Protein AF-A0A2A5XFD1-F1 (afdb_monomer_lite)

Secondary structure (DSSP, 8-state):
-HHHHHHHHHHHHHHHHHHHHH--TT----TTTTS----------TT-----SS--HHHHHHHHHHHHHHHHHHHHHHHHHHHHHS-HHHHHHHHHHHHHHHHHHTT--SS-HHHHHHHHHHHHHHHHHTTT--

Structure (mmCIF, N/CA/C/O backbone):
data_AF-A0A2A5XFD1-F1
#
_entry.id   AF-A0A2A5XFD1-F1
#
loop_
_atom_site.group_PDB
_atom_site.id
_atom_site.type_symbol
_atom_site.label_atom_id
_atom_site.label_alt_id
_atom_site.label_comp_id
_atom_site.label_asym_id
_atom_site.label_entity_id
_atom_site.label_seq_id
_atom_site.pdbx_PDB_ins_code
_atom_site.Cartn_x
_atom_site.Cartn_y
_atom_site.Cartn_z
_atom_site.occupancy
_atom_site.B_iso_or_equiv
_atom_site.auth_seq_id
_atom_site.auth_comp_id
_atom_site.auth_asym_id
_atom_site.auth_atom_id
_atom_site.pdbx_PDB_model_num
ATOM 1 N N . MET A 1 1 ? 36.250 -32.469 34.932 1.00 60.53 1 MET A N 1
ATOM 2 C CA . MET A 1 1 ? 35.804 -31.206 34.288 1.00 60.53 1 MET A CA 1
ATOM 3 C C . MET A 1 1 ? 34.642 -31.394 33.301 1.00 60.53 1 MET A C 1
ATOM 5 O O . MET A 1 1 ? 33.774 -30.531 33.261 1.00 60.53 1 MET A O 1
ATOM 9 N N . LEU A 1 2 ? 34.582 -32.494 32.529 1.00 62.66 2 LEU A N 1
ATOM 10 C CA . LEU A 1 2 ? 33.473 -32.763 31.591 1.00 62.66 2 LEU A CA 1
ATOM 11 C C . LEU A 1 2 ? 32.103 -32.945 32.270 1.00 62.66 2 LEU A C 1
ATOM 13 O O . LEU A 1 2 ? 31.119 -32.401 31.785 1.00 62.66 2 LEU A O 1
ATOM 17 N N . LEU A 1 3 ? 32.045 -33.645 33.408 1.00 69.50 3 LEU A N 1
ATOM 18 C CA . LEU A 1 3 ? 30.788 -33.898 34.128 1.00 69.50 3 LEU A CA 1
ATOM 19 C C . LEU A 1 3 ? 30.114 -32.604 34.614 1.00 69.50 3 LEU A C 1
ATOM 21 O O . LEU A 1 3 ? 28.907 -32.447 34.472 1.00 69.50 3 LEU A O 1
ATOM 25 N N . LEU A 1 4 ? 30.903 -31.638 35.099 1.00 75.56 4 LEU A N 1
ATOM 26 C CA . LEU A 1 4 ? 30.398 -30.334 35.545 1.00 75.56 4 LEU A CA 1
ATOM 27 C C . LEU A 1 4 ? 29.852 -29.502 34.372 1.00 75.56 4 LEU A C 1
ATOM 29 O O . LEU A 1 4 ? 28.817 -28.854 34.493 1.00 75.56 4 LEU A O 1
ATOM 33 N N . LYS A 1 5 ? 30.522 -29.563 33.213 1.00 72.19 5 LYS A N 1
ATOM 34 C CA . LYS A 1 5 ? 30.061 -28.909 31.979 1.00 72.19 5 LYS A CA 1
ATOM 35 C C . LYS A 1 5 ? 28.766 -29.542 31.459 1.00 72.19 5 LYS A C 1
ATOM 37 O O . LYS A 1 5 ? 27.868 -28.811 31.059 1.00 72.19 5 LYS A O 1
ATOM 42 N N . GLY A 1 6 ? 28.640 -30.870 31.526 1.00 80.94 6 GLY A N 1
ATOM 43 C CA . GLY A 1 6 ? 27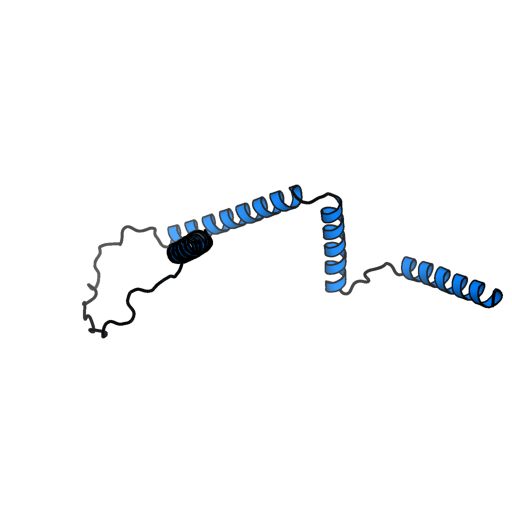.405 -31.581 31.178 1.00 80.94 6 GLY A CA 1
ATOM 44 C C . GLY A 1 6 ? 26.235 -31.206 32.091 1.00 80.94 6 GLY A C 1
ATOM 45 O O . GLY A 1 6 ? 25.145 -30.917 31.604 1.00 80.94 6 GLY A O 1
ATOM 46 N N . LEU A 1 7 ? 26.480 -31.113 33.402 1.00 83.00 7 LEU A N 1
ATOM 47 C CA . LEU A 1 7 ? 25.467 -30.711 34.380 1.00 83.00 7 LEU A CA 1
ATOM 48 C C . LEU A 1 7 ? 24.950 -29.285 34.121 1.00 83.00 7 LEU A C 1
ATOM 50 O O . LEU A 1 7 ? 23.746 -29.048 34.158 1.00 83.00 7 LEU A O 1
ATOM 54 N N . LEU A 1 8 ? 25.843 -28.346 33.789 1.00 83.12 8 LEU A N 1
ATOM 55 C CA . LEU A 1 8 ? 25.468 -26.964 33.465 1.00 83.12 8 LEU A CA 1
ATOM 56 C C . LEU A 1 8 ? 24.597 -26.865 32.206 1.00 83.12 8 LEU A C 1
ATOM 58 O O . LEU A 1 8 ? 23.654 -26.077 32.181 1.00 83.12 8 LEU A O 1
ATOM 62 N N . VAL A 1 9 ? 24.866 -27.682 31.184 1.00 84.25 9 VAL A N 1
ATOM 63 C CA . VAL A 1 9 ? 24.044 -27.730 29.963 1.00 84.25 9 VAL A CA 1
ATOM 64 C C . VAL A 1 9 ? 22.645 -28.270 30.264 1.00 84.25 9 VAL A C 1
ATOM 66 O O . VAL A 1 9 ? 21.661 -27.726 29.765 1.00 84.25 9 VAL A O 1
ATOM 69 N N . ILE A 1 10 ? 22.541 -29.286 31.125 1.00 84.38 10 ILE A N 1
ATOM 70 C CA . ILE A 1 10 ? 21.250 -29.842 31.553 1.00 84.38 10 ILE A CA 1
ATOM 71 C C . ILE A 1 10 ? 20.453 -28.797 32.345 1.00 84.38 10 ILE A C 1
ATOM 73 O O . ILE A 1 10 ? 19.275 -28.586 32.063 1.00 84.38 10 ILE A O 1
ATOM 77 N N . ILE A 1 11 ? 21.091 -28.088 33.281 1.00 84.94 11 ILE A N 1
ATOM 78 C CA . ILE A 1 11 ? 20.446 -27.024 34.067 1.00 84.94 11 ILE A CA 1
ATOM 79 C C . ILE A 1 11 ? 19.953 -25.890 33.156 1.00 84.94 11 ILE A C 1
ATOM 81 O O . ILE A 1 11 ? 18.819 -25.429 33.298 1.00 84.94 11 ILE A O 1
ATOM 85 N N . LEU A 1 12 ? 20.765 -25.474 32.179 1.00 84.56 12 LEU A N 1
ATOM 86 C CA . LEU A 1 12 ? 20.389 -24.441 31.213 1.00 84.56 12 LEU A CA 1
ATOM 87 C C . LEU A 1 12 ? 19.198 -24.881 30.345 1.00 84.56 12 LEU A C 1
ATOM 89 O O . LEU A 1 12 ? 18.265 -24.107 30.135 1.00 84.56 12 LEU A O 1
ATOM 93 N N . PHE A 1 13 ? 19.189 -26.135 29.890 1.00 81.69 13 PHE A N 1
ATOM 94 C CA . PHE A 1 13 ? 18.088 -26.701 29.111 1.00 81.69 13 PHE A CA 1
ATOM 95 C C . PHE A 1 13 ? 16.777 -26.767 29.913 1.00 81.69 13 PHE A C 1
ATOM 97 O O . PHE A 1 13 ? 15.708 -26.450 29.382 1.00 81.69 13 PHE A O 1
ATOM 104 N N . VAL A 1 14 ? 16.849 -27.113 31.203 1.00 80.25 14 VAL A N 1
ATOM 105 C CA . VAL A 1 14 ? 15.691 -27.117 32.113 1.00 80.25 14 VAL A CA 1
ATOM 106 C C . VAL A 1 14 ? 15.152 -25.700 32.331 1.00 80.25 14 VAL A C 1
ATOM 108 O O . VAL A 1 14 ? 13.941 -25.502 32.237 1.00 80.25 14 VAL A O 1
ATOM 111 N N . LEU A 1 15 ? 16.018 -24.702 32.541 1.00 78.31 15 LEU A N 1
ATOM 112 C CA . LEU A 1 15 ? 15.611 -23.299 32.713 1.00 78.31 15 LEU A CA 1
ATOM 113 C C . LEU A 1 15 ? 14.931 -22.725 31.459 1.00 78.31 15 LEU A C 1
ATOM 115 O O . LEU A 1 15 ? 13.884 -22.087 31.567 1.00 78.31 15 LEU A O 1
ATOM 119 N N . ILE A 1 16 ? 15.471 -23.003 30.267 1.00 74.94 16 ILE A N 1
ATOM 120 C CA . ILE A 1 16 ? 14.864 -22.590 28.988 1.00 74.94 16 ILE A CA 1
ATOM 121 C C . ILE A 1 16 ? 13.501 -23.277 28.789 1.00 74.94 16 ILE A C 1
ATOM 123 O O . ILE A 1 16 ? 12.528 -22.643 28.374 1.00 74.94 16 ILE A O 1
ATOM 127 N N . SER A 1 17 ? 13.401 -24.563 29.135 1.00 67.94 17 SER A N 1
ATOM 128 C CA . SER A 1 17 ? 12.155 -25.333 29.026 1.00 67.94 17 SER A CA 1
ATOM 129 C C . SER A 1 17 ? 11.076 -24.870 30.014 1.00 67.94 17 SER A C 1
ATOM 131 O O . SER A 1 17 ? 9.891 -24.892 29.675 1.00 67.94 17 SER A O 1
ATOM 133 N N . LEU A 1 18 ? 11.460 -24.418 31.215 1.00 64.31 18 LEU A N 1
ATOM 134 C CA . LEU A 1 18 ? 10.544 -23.811 32.189 1.00 64.31 18 LEU A CA 1
ATOM 135 C C . LEU A 1 18 ? 10.066 -22.422 31.736 1.00 64.31 18 LEU A C 1
ATOM 137 O O . LEU A 1 18 ? 8.872 -22.136 31.822 1.00 64.31 18 LEU A O 1
ATOM 141 N N . GLY A 1 19 ? 10.961 -21.584 31.198 1.00 61.03 19 GLY A N 1
ATOM 142 C CA . GLY A 1 19 ? 10.623 -20.239 30.714 1.00 61.03 19 GLY A CA 1
ATOM 143 C C . GLY A 1 19 ? 9.624 -20.235 29.550 1.00 61.03 19 GLY A C 1
ATOM 144 O O . GLY A 1 19 ? 8.730 -19.391 29.501 1.00 61.03 19 GLY A O 1
ATOM 145 N N . ASN A 1 20 ? 9.696 -21.235 28.665 1.00 56.69 20 ASN A N 1
ATOM 146 C CA . ASN A 1 20 ? 8.778 -21.364 27.527 1.00 56.69 20 ASN A CA 1
ATOM 147 C C . ASN A 1 20 ? 7.357 -21.817 27.916 1.00 56.69 20 ASN A C 1
ATOM 149 O O . ASN A 1 20 ? 6.425 -21.618 27.139 1.00 56.69 20 ASN A O 1
ATOM 153 N N . LYS A 1 21 ? 7.157 -22.399 29.110 1.00 56.25 21 LYS A N 1
ATOM 154 C CA . LYS A 1 21 ? 5.811 -22.722 29.627 1.00 56.25 21 LYS A CA 1
ATOM 155 C C . LYS A 1 21 ? 5.121 -21.518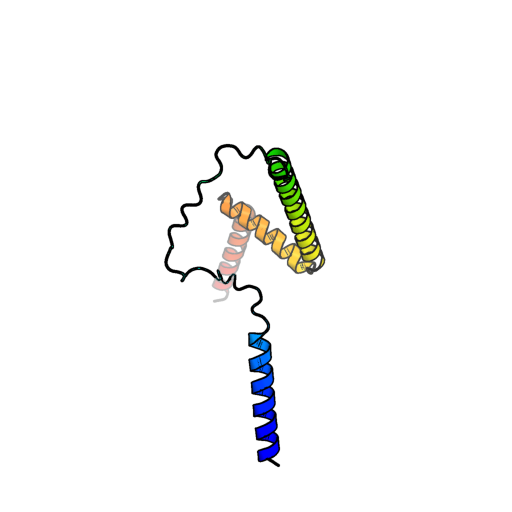 30.276 1.00 56.25 21 LYS A C 1
ATOM 157 O O . LYS A 1 21 ? 3.895 -21.471 30.288 1.00 56.25 21 LYS A O 1
ATOM 162 N N . ALA A 1 22 ? 5.883 -20.541 30.775 1.00 55.00 22 ALA A N 1
ATOM 163 C CA . ALA A 1 22 ? 5.345 -19.367 31.469 1.00 55.00 22 ALA A CA 1
ATOM 164 C C . ALA A 1 22 ? 4.735 -18.309 30.526 1.00 55.00 22 ALA A C 1
ATOM 166 O O . ALA A 1 22 ? 3.913 -17.505 30.957 1.00 55.00 22 ALA A O 1
ATOM 167 N N . PHE A 1 23 ? 5.069 -18.336 29.230 1.00 53.41 23 PHE A N 1
ATOM 168 C CA . PHE A 1 23 ? 4.517 -17.423 28.222 1.00 53.41 23 PHE A CA 1
ATOM 169 C C . PHE A 1 23 ? 3.552 -18.130 27.265 1.00 53.41 23 PHE A C 1
ATOM 171 O O . PHE A 1 23 ? 3.714 -18.134 26.048 1.00 53.41 23 PHE A O 1
ATOM 178 N N . SER A 1 24 ? 2.483 -18.694 27.823 1.00 50.78 24 SER A N 1
ATOM 179 C CA . SER A 1 24 ? 1.254 -18.947 27.067 1.00 50.78 24 SER A CA 1
ATOM 180 C C . SER A 1 24 ? 0.079 -18.249 27.747 1.00 50.78 24 SER A C 1
ATOM 182 O O . SER A 1 24 ? -0.884 -18.871 28.162 1.00 50.78 24 SER A O 1
ATOM 184 N N . GLN A 1 25 ? 0.163 -16.921 27.864 1.00 51.97 25 GLN A N 1
ATOM 185 C CA . GLN A 1 25 ? -0.934 -16.078 28.362 1.00 51.97 25 GLN A CA 1
ATOM 186 C C . GLN A 1 25 ? -1.974 -15.724 27.279 1.00 51.97 25 GLN A C 1
ATOM 188 O O . GLN A 1 25 ? -2.833 -14.885 27.504 1.00 51.97 25 GLN A O 1
ATOM 193 N N . ASN A 1 26 ? -1.919 -16.364 26.106 1.00 51.53 26 ASN A N 1
ATOM 194 C CA . ASN A 1 26 ? -2.905 -16.199 25.028 1.00 51.53 26 ASN A CA 1
ATOM 195 C C . ASN A 1 26 ? -3.393 -17.548 24.489 1.00 51.53 26 ASN A C 1
ATOM 197 O O . ASN A 1 26 ? -3.578 -17.735 23.287 1.00 51.53 26 ASN A O 1
ATOM 201 N N . LYS A 1 27 ? -3.609 -18.514 25.378 1.00 51.66 27 LYS A N 1
ATOM 202 C CA . LYS A 1 27 ? -4.571 -19.575 25.100 1.00 51.66 27 LYS A CA 1
ATOM 203 C C . LYS A 1 27 ? -5.832 -19.177 25.837 1.00 51.66 27 LYS A C 1
ATOM 205 O O . LYS A 1 27 ? -5.845 -19.181 27.061 1.00 51.66 27 LYS A O 1
ATOM 210 N N . GLY A 1 28 ? -6.857 -18.782 25.088 1.00 55.06 28 GLY A N 1
ATOM 211 C CA . GLY A 1 28 ? -8.223 -18.703 25.591 1.00 55.06 28 GLY A CA 1
ATOM 212 C C . GLY A 1 28 ? -8.687 -20.101 25.985 1.00 55.06 28 GLY A C 1
ATOM 213 O O . GLY A 1 28 ? -9.469 -20.725 25.275 1.00 55.06 28 GLY A O 1
ATOM 214 N N . GLU A 1 29 ? -8.136 -20.623 27.078 1.00 48.00 29 GLU A N 1
ATOM 215 C CA . GLU A 1 29 ? -8.637 -21.806 27.745 1.00 48.00 29 GLU A CA 1
ATOM 216 C C . GLU A 1 29 ? -10.011 -21.420 28.285 1.00 48.00 29 GLU A C 1
ATOM 218 O O . GLU A 1 29 ? -10.156 -20.737 29.298 1.00 48.00 29 GLU A O 1
ATOM 223 N N . LEU A 1 30 ? -11.040 -21.819 27.539 1.00 57.38 30 LEU A N 1
ATOM 224 C CA . LEU A 1 30 ? -12.399 -21.960 28.034 1.00 57.38 30 LEU A CA 1
ATOM 225 C C . LEU A 1 30 ? -12.370 -23.011 29.150 1.00 57.38 30 LEU A C 1
ATOM 227 O O . LEU A 1 30 ? -12.673 -24.186 28.943 1.00 57.38 30 LEU A O 1
ATOM 231 N N . ILE A 1 31 ? -11.963 -22.586 30.344 1.00 51.56 31 ILE A N 1
ATOM 232 C CA . ILE A 1 31 ? -12.109 -23.357 31.572 1.00 51.56 31 ILE A CA 1
ATOM 233 C C . ILE A 1 31 ? -13.617 -23.458 31.826 1.00 51.56 31 ILE A C 1
ATOM 235 O O . ILE A 1 31 ? -14.227 -22.553 32.390 1.00 51.56 31 ILE A O 1
ATOM 239 N N . GLY A 1 32 ? -14.240 -24.537 31.345 1.00 50.59 32 GLY A N 1
ATOM 240 C CA . GLY A 1 32 ? -15.665 -24.778 31.579 1.00 50.59 32 GLY A CA 1
ATOM 241 C C . GLY A 1 32 ? -16.341 -25.910 30.800 1.00 50.59 32 GLY A C 1
ATOM 242 O O . GLY A 1 32 ? -17.462 -26.260 31.152 1.00 50.59 32 GLY A O 1
ATOM 243 N N . SER A 1 33 ? -15.721 -26.518 29.782 1.00 52.19 33 SER A N 1
ATOM 244 C CA . SER A 1 33 ? -16.463 -27.395 28.852 1.00 52.19 33 SER A CA 1
ATOM 245 C C . SER A 1 33 ? -16.822 -28.800 29.358 1.00 52.19 33 SER A C 1
ATOM 247 O O . SER A 1 33 ? -17.588 -29.482 28.687 1.00 52.19 33 SER A O 1
ATOM 249 N N . ASN A 1 34 ? -16.345 -29.235 30.532 1.00 51.00 34 ASN A N 1
ATOM 250 C CA . ASN A 1 34 ? -16.550 -30.608 31.022 1.00 51.00 34 ASN A CA 1
ATOM 251 C C . ASN A 1 34 ? -17.195 -30.678 32.416 1.00 51.00 34 ASN A C 1
ATOM 253 O O . ASN A 1 34 ? -16.739 -31.424 33.282 1.00 51.00 34 ASN A O 1
ATOM 257 N N . ARG A 1 35 ? -18.265 -29.917 32.661 1.00 53.91 35 ARG A N 1
ATOM 258 C CA . ARG A 1 35 ? -19.207 -30.262 33.738 1.00 53.91 35 ARG A CA 1
ATOM 259 C C . ARG A 1 35 ? -20.454 -30.877 33.105 1.00 53.91 35 ARG A C 1
ATOM 261 O O . ARG A 1 35 ? -20.913 -30.330 32.102 1.00 53.91 35 ARG A O 1
ATOM 268 N N . PRO A 1 36 ? -21.000 -31.990 33.640 1.00 55.78 36 PRO A N 1
ATOM 269 C CA . PRO A 1 36 ? -22.294 -32.481 33.188 1.00 55.78 36 PRO A CA 1
ATOM 270 C C . PRO A 1 36 ? -23.269 -31.312 33.274 1.00 55.78 36 PRO A C 1
ATOM 272 O O . PRO A 1 36 ? -23.302 -30.617 34.293 1.00 55.78 36 PRO A O 1
ATOM 275 N N . VAL A 1 37 ? -23.977 -31.052 32.175 1.00 57.47 37 VAL A N 1
ATOM 276 C CA . VAL A 1 37 ? -24.964 -29.978 32.065 1.00 57.47 37 VAL A CA 1
ATOM 277 C C . VAL A 1 37 ? -26.078 -30.296 33.055 1.00 57.47 37 VAL A C 1
ATOM 279 O O . VAL A 1 37 ? -27.078 -30.921 32.720 1.00 57.47 37 VAL A O 1
ATOM 282 N N . PHE A 1 38 ? -25.887 -29.906 34.313 1.00 52.84 38 PHE A N 1
ATOM 283 C CA . PHE A 1 38 ? -26.991 -29.726 35.229 1.00 52.84 38 PHE A CA 1
ATOM 284 C C . PHE A 1 38 ? -27.822 -28.637 34.573 1.00 52.84 38 PHE A C 1
ATOM 286 O O . PHE A 1 38 ? -27.355 -27.504 34.440 1.00 52.84 38 PHE A O 1
ATOM 293 N N . SER A 1 39 ? -29.005 -29.002 34.080 1.00 58.75 39 SER A N 1
ATOM 294 C CA . SER A 1 39 ? -29.984 -28.049 33.582 1.00 58.75 39 SER A CA 1
ATOM 295 C C . SER A 1 39 ? -30.352 -27.145 34.752 1.00 58.75 39 SER A C 1
ATOM 297 O O . SER A 1 39 ? -31.243 -27.439 35.552 1.00 58.75 39 SER A O 1
ATOM 299 N N . GLN A 1 40 ? -29.584 -26.080 34.917 1.00 56.41 40 GLN A N 1
ATOM 300 C CA . GLN A 1 40 ? -29.853 -25.043 35.877 1.00 56.41 40 GLN A CA 1
ATOM 301 C C . GLN A 1 40 ? -31.103 -24.320 35.377 1.00 56.41 40 GLN A C 1
ATOM 303 O O . GLN A 1 40 ? -31.036 -23.390 34.579 1.00 56.41 40 GLN A O 1
ATOM 308 N N . ASN A 1 41 ? -32.263 -24.800 35.830 1.00 56.09 41 ASN A N 1
ATOM 309 C CA . ASN A 1 41 ? -33.563 -24.149 35.702 1.00 56.09 41 ASN A CA 1
ATOM 310 C C . ASN A 1 41 ? -33.603 -22.911 36.608 1.00 56.09 41 ASN A C 1
ATOM 312 O O . ASN A 1 41 ? -34.445 -22.791 37.499 1.00 56.09 41 ASN A O 1
ATOM 316 N N . TYR A 1 42 ? -32.678 -21.974 36.412 1.00 54.62 42 TYR A N 1
ATOM 317 C CA . TYR A 1 42 ? -32.889 -20.639 36.935 1.00 54.62 42 TYR A CA 1
ATOM 318 C C . TYR A 1 42 ? -34.009 -20.036 36.098 1.00 54.62 42 TYR A C 1
ATOM 320 O O . TYR A 1 42 ? -33.837 -19.766 34.910 1.00 54.62 42 TYR A O 1
ATOM 328 N N . LYS A 1 43 ? -35.187 -19.863 36.705 1.00 57.47 43 LYS A N 1
ATOM 329 C CA . LYS A 1 43 ? -36.211 -18.989 36.136 1.00 57.47 43 LYS A CA 1
ATOM 330 C C . LYS A 1 43 ? -35.557 -17.621 35.982 1.00 57.47 43 LYS A C 1
ATOM 332 O O . LYS A 1 43 ? -35.279 -16.962 36.982 1.00 57.47 43 LYS A O 1
ATOM 337 N N . LEU A 1 44 ? -35.273 -17.230 34.741 1.00 58.06 44 LEU A N 1
ATOM 338 C CA . LEU A 1 44 ? -34.914 -15.856 34.421 1.00 58.06 44 LEU A CA 1
ATOM 339 C C . LEU A 1 44 ? -36.033 -14.983 35.001 1.00 58.06 44 LEU A C 1
ATOM 341 O O . LEU A 1 44 ? -37.198 -15.232 34.672 1.00 58.06 44 LEU A O 1
ATOM 345 N N . PRO A 1 45 ? -35.737 -14.042 35.914 1.00 58.44 45 PRO A N 1
ATOM 346 C CA . PRO A 1 45 ? -36.767 -13.192 36.484 1.00 58.44 45 PRO A CA 1
ATOM 347 C C . PRO A 1 45 ? -37.428 -12.429 35.336 1.00 58.44 45 PRO A C 1
ATOM 349 O O . PRO A 1 45 ? -36.803 -11.595 34.681 1.00 58.44 45 PRO A O 1
ATOM 352 N N . GLY A 1 46 ? -38.685 -12.775 35.052 1.00 54.94 46 GLY A N 1
ATOM 353 C CA . GLY A 1 46 ? -39.505 -12.079 34.072 1.00 54.94 46 GLY A CA 1
ATOM 354 C C . GLY A 1 46 ? -39.652 -10.637 34.534 1.00 54.94 46 GLY A C 1
ATOM 355 O O . GLY A 1 46 ? -40.317 -10.384 35.532 1.00 54.94 46 GLY A O 1
ATOM 356 N N . ASN A 1 47 ? -38.979 -9.720 33.840 1.00 57.19 47 ASN A N 1
ATOM 357 C CA . ASN A 1 47 ? -38.852 -8.311 34.203 1.00 57.19 47 ASN A CA 1
ATOM 358 C C . ASN A 1 47 ? -38.210 -8.052 35.576 1.00 57.19 47 ASN A C 1
ATOM 360 O O . ASN A 1 47 ? -38.836 -7.501 36.478 1.00 57.19 47 ASN A O 1
ATOM 364 N N . SER A 1 48 ? -36.905 -8.305 35.712 1.00 52.56 48 SER A N 1
ATOM 365 C CA . SER A 1 48 ? -36.124 -7.455 36.613 1.00 52.56 48 SER A CA 1
ATOM 366 C C . SER A 1 48 ? -35.944 -6.088 35.944 1.00 52.56 48 SER A C 1
ATOM 368 O O . SER A 1 48 ? -35.135 -5.937 35.032 1.00 52.56 48 SER A O 1
ATOM 370 N N . SER A 1 49 ? -36.666 -5.074 36.420 1.00 50.59 49 SER A N 1
ATOM 371 C CA . SER A 1 49 ? -36.450 -3.651 36.105 1.00 50.59 49 SER A CA 1
ATOM 372 C C . SER A 1 49 ? -35.088 -3.118 36.569 1.00 50.59 49 SER A C 1
ATOM 374 O O . SER A 1 49 ? -34.823 -1.921 36.464 1.00 50.59 49 SER A O 1
ATOM 376 N N . ASN A 1 50 ? -34.208 -3.996 37.050 1.00 50.03 50 ASN A N 1
ATOM 377 C CA . ASN A 1 50 ? -32.787 -3.7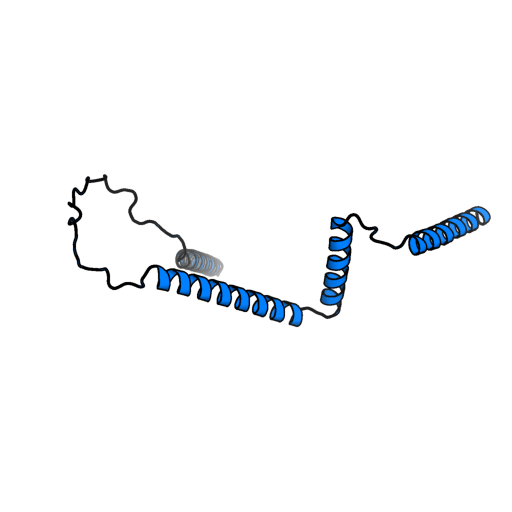36 37.181 1.00 50.03 50 ASN A CA 1
ATOM 378 C C . ASN A 1 50 ? -32.206 -3.664 35.769 1.00 50.03 50 ASN A C 1
ATOM 380 O O . ASN A 1 50 ? -31.640 -4.629 35.257 1.00 50.03 50 ASN A O 1
ATOM 384 N N . LYS A 1 51 ? -32.402 -2.508 35.120 1.00 51.97 51 LYS A N 1
ATOM 385 C CA . LYS A 1 51 ? -31.568 -2.082 34.000 1.00 51.97 51 LYS A CA 1
ATOM 386 C C . LYS A 1 51 ? -30.135 -2.333 34.438 1.00 51.97 51 LYS A C 1
ATOM 388 O O . LYS A 1 51 ? -29.681 -1.728 35.403 1.00 51.97 51 LYS A O 1
ATOM 393 N N . PHE A 1 52 ? -29.459 -3.254 33.764 1.00 52.12 52 PHE A N 1
ATOM 394 C CA . PHE A 1 52 ? -28.014 -3.348 33.846 1.00 52.12 52 PHE A CA 1
ATOM 395 C C . PHE A 1 52 ? -27.494 -1.927 33.607 1.00 52.12 52 PHE A C 1
ATOM 397 O O . PHE A 1 52 ? -27.781 -1.347 32.556 1.00 52.12 52 PHE A O 1
ATOM 404 N N . GLU A 1 53 ? -26.858 -1.320 34.609 1.00 56.31 53 GLU A N 1
ATOM 405 C CA . GLU A 1 53 ? -26.208 -0.019 34.470 1.00 56.31 53 GLU A CA 1
ATOM 406 C C . GLU A 1 53 ? -25.010 -0.215 33.538 1.00 56.31 53 GLU A C 1
ATOM 408 O O . GLU A 1 53 ? -23.885 -0.475 33.948 1.00 56.31 53 GLU A O 1
ATOM 413 N N . GLY A 1 54 ? -25.294 -0.207 32.243 1.00 65.75 54 GLY A N 1
ATOM 414 C CA . GLY A 1 54 ? -24.337 -0.367 31.169 1.00 65.75 54 GLY A CA 1
ATOM 415 C C . GLY A 1 54 ? -24.624 0.643 30.070 1.00 65.75 54 GLY A C 1
ATOM 416 O O . GLY A 1 54 ? -25.721 1.199 29.979 1.00 65.75 54 GLY A O 1
ATOM 417 N N . LEU A 1 55 ? -23.608 0.878 29.241 1.00 62.66 55 LEU A N 1
ATOM 418 C CA . LEU A 1 55 ? -23.704 1.686 28.028 1.00 62.66 55 LEU A CA 1
ATOM 419 C C . LEU A 1 55 ? -24.934 1.252 27.225 1.00 62.66 55 LEU A C 1
ATOM 421 O O . LEU A 1 55 ? -25.142 0.061 26.985 1.00 62.66 55 LEU A O 1
ATOM 425 N N . THR A 1 56 ? -25.767 2.212 26.823 1.00 78.50 56 THR A N 1
ATOM 426 C CA . THR A 1 56 ? -26.909 1.894 25.964 1.00 78.50 56 THR A CA 1
ATOM 427 C C . THR A 1 56 ? -26.400 1.372 24.620 1.00 78.50 56 THR A C 1
ATOM 429 O O . THR A 1 56 ? -25.276 1.672 24.223 1.00 78.50 56 THR A O 1
ATOM 432 N N . ASN A 1 57 ? -27.224 0.642 23.862 1.00 78.25 57 ASN A N 1
ATOM 433 C CA . ASN A 1 57 ? -26.826 0.153 22.532 1.00 78.25 57 ASN A CA 1
ATOM 434 C C . ASN A 1 57 ? -26.263 1.274 21.632 1.00 78.25 57 ASN A C 1
ATOM 436 O O . ASN A 1 57 ? -25.301 1.059 20.903 1.00 78.25 57 ASN A O 1
ATOM 440 N N . LYS A 1 58 ? -26.798 2.497 21.751 1.00 81.50 58 LYS A N 1
ATOM 441 C CA . LYS A 1 58 ? -26.293 3.679 21.033 1.00 81.50 58 LYS A CA 1
ATOM 442 C C . LYS A 1 58 ? -24.886 4.085 21.471 1.00 81.50 58 LYS A C 1
ATOM 444 O O . LYS A 1 58 ? -24.089 4.532 20.649 1.00 81.50 58 LYS A O 1
ATOM 449 N N . ASP A 1 59 ? -24.582 3.957 22.757 1.00 80.12 59 ASP A N 1
ATOM 450 C CA . ASP A 1 59 ? -23.256 4.264 23.284 1.00 80.12 59 ASP A CA 1
ATOM 451 C C . ASP A 1 59 ? -22.234 3.199 22.863 1.00 80.12 59 ASP A C 1
ATOM 453 O O . ASP A 1 59 ? -21.102 3.549 22.527 1.00 80.12 59 ASP A O 1
ATOM 457 N N . ILE A 1 60 ? -22.652 1.930 22.784 1.00 81.81 60 ILE A N 1
ATOM 458 C CA . ILE A 1 60 ? -21.839 0.825 22.250 1.00 81.81 60 ILE A CA 1
ATOM 459 C C . ILE A 1 60 ? -21.496 1.085 20.778 1.00 81.81 60 ILE A C 1
ATOM 461 O O . ILE A 1 60 ? -20.320 1.111 20.418 1.00 81.81 60 ILE A O 1
ATOM 465 N N . GLU A 1 61 ? -22.491 1.382 19.937 1.00 84.38 61 GLU A N 1
ATOM 466 C CA . GLU A 1 61 ? -22.276 1.717 18.519 1.00 84.38 61 GLU A CA 1
ATOM 467 C C . GLU A 1 61 ? -21.335 2.921 18.348 1.00 84.38 61 GLU A C 1
ATOM 469 O O . GLU A 1 61 ? -20.444 2.939 17.490 1.00 84.38 61 GLU A O 1
ATOM 474 N N . LYS A 1 62 ? -21.496 3.945 19.195 1.00 88.44 62 LYS A N 1
ATOM 475 C CA . LYS A 1 62 ? -20.634 5.130 19.186 1.00 88.44 62 LYS A CA 1
ATOM 476 C C . LYS A 1 62 ? -19.192 4.777 19.554 1.00 88.44 62 LYS A C 1
ATOM 478 O O . LYS A 1 62 ? -18.273 5.287 18.907 1.00 88.44 62 LYS A O 1
ATOM 483 N N . GLN A 1 63 ? -18.993 3.913 20.546 1.00 87.19 63 GLN A N 1
ATOM 484 C CA . GLN A 1 63 ? -17.676 3.445 20.968 1.00 87.19 63 GLN A CA 1
ATOM 485 C C . GLN A 1 63 ? -17.012 2.585 19.886 1.00 87.19 63 GLN A C 1
ATOM 487 O O . GLN A 1 63 ? -15.849 2.809 19.560 1.00 87.19 63 GLN A O 1
ATOM 492 N N . GLU A 1 64 ? -17.740 1.667 19.252 1.00 88.19 64 GLU A N 1
ATOM 493 C CA . GLU A 1 64 ? -17.231 0.869 18.128 1.00 88.19 64 GLU A CA 1
ATOM 494 C C . GLU A 1 64 ? -16.799 1.749 16.950 1.00 88.19 64 GLU A C 1
ATOM 496 O O . GLU A 1 64 ? -15.728 1.566 16.359 1.00 88.19 64 GLU A O 1
ATOM 501 N N . HIS A 1 65 ? -17.591 2.772 16.636 1.00 92.69 65 HIS A N 1
ATOM 502 C CA . HIS A 1 65 ? -17.252 3.719 15.586 1.00 92.69 65 HIS A CA 1
ATOM 503 C C . HIS A 1 65 ? -16.030 4.585 15.943 1.00 92.69 65 HIS A C 1
ATOM 505 O O . HIS A 1 65 ? -15.191 4.851 15.080 1.00 92.69 65 HIS A O 1
ATOM 511 N N . GLN A 1 66 ? -15.876 5.002 17.201 1.00 92.06 66 GLN A N 1
ATOM 512 C CA . GLN A 1 66 ? -14.666 5.696 17.659 1.00 92.06 66 GLN A CA 1
ATOM 513 C C . GLN A 1 66 ? -13.436 4.782 17.586 1.00 92.06 66 GLN A C 1
ATOM 515 O O . GLN A 1 66 ? -12.430 5.164 16.985 1.00 92.06 66 GLN A O 1
ATOM 520 N N . ASN A 1 67 ? -13.558 3.546 18.070 1.00 91.81 67 ASN A N 1
ATOM 521 C CA . ASN A 1 67 ? -12.503 2.537 18.021 1.00 91.81 67 ASN A CA 1
ATOM 522 C C . ASN A 1 67 ? -12.066 2.246 16.579 1.00 91.81 67 ASN A C 1
ATOM 524 O O . ASN A 1 67 ? -10.871 2.184 16.295 1.00 91.81 67 ASN A O 1
ATOM 528 N N . SER A 1 68 ? -13.005 2.117 15.635 1.00 94.12 68 SER A N 1
ATOM 529 C CA . SER A 1 68 ? -12.664 1.880 14.224 1.00 94.12 68 SER A CA 1
ATOM 530 C C . SER A 1 68 ? -11.888 3.052 13.607 1.00 94.12 68 SER A C 1
ATOM 532 O O . SER A 1 68 ? -10.903 2.836 12.894 1.00 94.12 68 SER A O 1
ATOM 534 N N . LYS A 1 69 ? -12.251 4.298 13.945 1.00 95.06 69 LYS A N 1
ATOM 535 C CA . LYS A 1 69 ? -11.514 5.502 13.528 1.00 95.06 69 LYS A CA 1
ATOM 536 C C . LYS A 1 69 ? -10.112 5.560 14.123 1.00 95.06 69 LYS A C 1
ATOM 538 O O . LYS A 1 69 ? -9.165 5.917 13.421 1.00 95.06 69 LYS A O 1
ATOM 543 N N . GLU A 1 70 ? -9.960 5.232 15.400 1.00 94.19 70 GLU A N 1
ATOM 544 C CA . GLU A 1 70 ? -8.654 5.192 16.065 1.00 94.19 70 GLU A CA 1
ATOM 545 C C . GLU A 1 70 ? -7.758 4.101 15.481 1.00 94.19 70 GLU A C 1
ATOM 547 O O . GLU A 1 70 ? -6.600 4.366 15.154 1.00 94.19 70 GLU A O 1
ATOM 552 N N . GLN A 1 71 ? -8.309 2.915 15.221 1.00 91.62 71 GLN A N 1
ATOM 553 C CA . GLN A 1 71 ? -7.599 1.847 14.520 1.00 91.62 71 GLN A CA 1
ATOM 554 C C . GLN A 1 71 ? -7.157 2.279 13.116 1.00 91.62 71 GLN A C 1
ATOM 556 O O . GLN A 1 71 ? -6.044 1.959 12.691 1.00 91.62 71 GLN A O 1
ATOM 561 N N . GLU A 1 72 ? -7.991 3.013 12.375 1.00 94.81 72 GLU A N 1
ATOM 562 C CA . GLU A 1 72 ? -7.618 3.534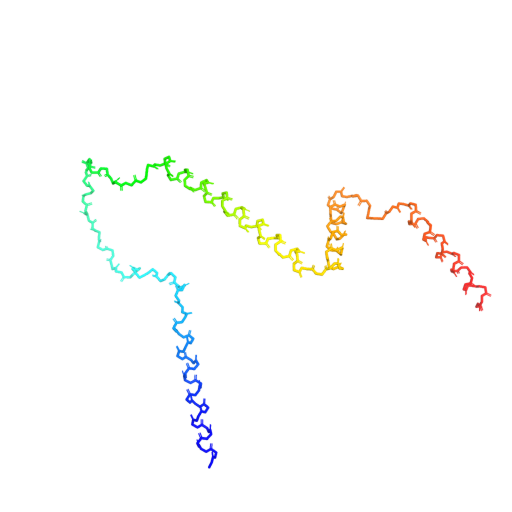 11.057 1.00 94.81 72 GLU A CA 1
ATOM 563 C C . GLU A 1 72 ? -6.474 4.558 11.150 1.00 94.81 72 GLU A C 1
ATOM 565 O O . GLU A 1 72 ? -5.530 4.509 10.353 1.00 94.81 72 GLU A O 1
ATOM 570 N N . LYS A 1 73 ? -6.515 5.457 12.143 1.00 95.56 73 LYS A N 1
ATOM 571 C CA . LYS A 1 73 ? -5.428 6.411 12.418 1.00 95.56 73 LYS A CA 1
ATOM 572 C C . LYS A 1 73 ? -4.128 5.688 12.770 1.00 95.56 73 LYS A C 1
ATOM 574 O O . LYS A 1 73 ? -3.112 5.947 12.125 1.00 95.56 73 LYS A O 1
ATOM 579 N N . ALA A 1 74 ? -4.174 4.720 13.684 1.00 91.25 74 ALA A N 1
ATOM 580 C CA . ALA A 1 74 ? -3.013 3.921 14.071 1.00 91.25 74 ALA A CA 1
ATOM 581 C C . ALA A 1 74 ? -2.400 3.186 12.865 1.00 91.25 74 ALA A C 1
ATOM 583 O O . ALA A 1 74 ? -1.189 3.237 12.647 1.00 91.25 74 ALA A O 1
ATOM 584 N N . LYS A 1 75 ? -3.228 2.581 11.999 1.00 92.94 75 LYS A N 1
ATOM 585 C CA . LYS A 1 75 ? -2.762 1.953 10.747 1.00 92.94 75 LYS A CA 1
ATOM 586 C C . LYS A 1 75 ? -2.053 2.955 9.831 1.00 92.94 75 LYS A C 1
ATOM 588 O O . LYS A 1 75 ? -1.001 2.635 9.272 1.00 92.94 75 LYS A O 1
ATOM 593 N N . LYS A 1 76 ? -2.592 4.171 9.680 1.00 93.00 76 LYS A N 1
ATOM 594 C CA . LYS A 1 76 ? -1.974 5.243 8.875 1.00 93.00 76 LYS A CA 1
ATOM 595 C C . LYS A 1 76 ? -0.638 5.704 9.462 1.00 93.00 76 LYS A C 1
ATOM 597 O O . LYS A 1 76 ? 0.310 5.914 8.705 1.00 93.00 76 LYS A O 1
ATOM 602 N N . GLU A 1 77 ? -0.533 5.829 10.779 1.00 90.81 77 GLU A N 1
ATOM 603 C CA . GLU A 1 77 ? 0.705 6.216 11.467 1.00 90.81 77 GLU A CA 1
ATOM 604 C C . GLU A 1 77 ? 1.790 5.142 11.361 1.00 90.81 77 GLU A C 1
ATOM 606 O O . GLU A 1 77 ? 2.931 5.441 10.991 1.00 90.81 77 GLU A O 1
ATOM 611 N N . ILE A 1 78 ? 1.425 3.875 11.577 1.00 87.06 78 ILE A N 1
ATOM 612 C CA . ILE A 1 78 ? 2.318 2.730 11.370 1.00 87.06 78 ILE A CA 1
ATOM 613 C C . ILE A 1 78 ? 2.813 2.717 9.921 1.00 87.06 78 ILE A C 1
ATOM 615 O O . ILE A 1 78 ? 4.018 2.617 9.684 1.00 87.06 78 ILE A O 1
ATOM 619 N N . LEU A 1 79 ? 1.923 2.904 8.943 1.00 86.12 79 LEU A N 1
ATOM 620 C CA . LEU A 1 79 ? 2.304 2.965 7.533 1.00 86.12 79 LEU A CA 1
ATOM 621 C C . LEU A 1 79 ? 3.257 4.136 7.241 1.00 86.12 79 LEU A C 1
ATOM 623 O O . LEU A 1 79 ? 4.259 3.960 6.543 1.00 86.12 79 LEU A O 1
ATOM 627 N N . LYS A 1 80 ? 2.987 5.326 7.792 1.00 86.06 80 LYS A N 1
ATOM 628 C CA . LYS A 1 80 ? 3.840 6.512 7.626 1.00 86.06 80 LYS A CA 1
ATOM 629 C C . LYS A 1 80 ? 5.233 6.279 8.209 1.00 86.06 80 LYS A C 1
ATOM 631 O O . LYS A 1 80 ? 6.222 6.588 7.543 1.00 86.06 80 LYS A O 1
ATOM 636 N N . SER A 1 81 ? 5.324 5.694 9.404 1.00 80.56 81 SER A N 1
ATOM 637 C CA . SER A 1 81 ? 6.610 5.378 10.036 1.00 80.56 81 SER A CA 1
ATOM 638 C C . SER A 1 81 ? 7.415 4.364 9.219 1.00 80.56 81 SER A C 1
ATOM 640 O O . SER A 1 81 ? 8.609 4.567 9.009 1.00 80.56 81 SER A O 1
ATOM 642 N N . HIS A 1 82 ? 6.772 3.335 8.658 1.00 82.25 82 HIS A N 1
ATOM 643 C CA . HIS A 1 82 ? 7.436 2.362 7.788 1.00 82.25 82 HIS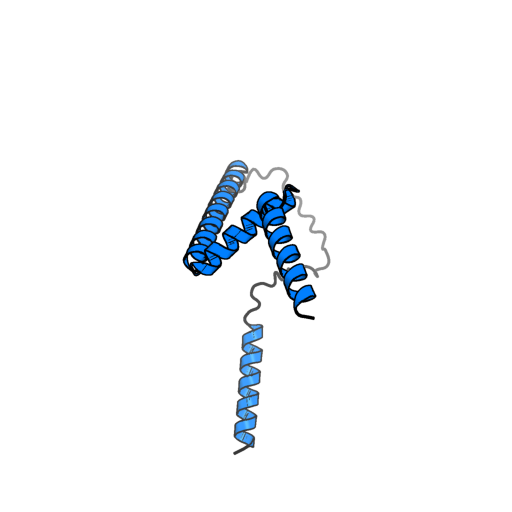 A CA 1
ATOM 644 C C . HIS A 1 82 ? 7.963 3.008 6.505 1.00 82.25 82 HIS A C 1
ATOM 646 O O . HIS A 1 82 ? 9.103 2.767 6.119 1.00 82.25 82 HIS A O 1
ATOM 652 N N . ILE A 1 83 ? 7.181 3.884 5.867 1.00 76.56 83 ILE A N 1
ATOM 653 C CA . ILE A 1 83 ? 7.624 4.607 4.666 1.00 76.56 83 ILE A CA 1
ATOM 654 C C . ILE A 1 83 ? 8.823 5.512 4.973 1.00 76.56 83 ILE A C 1
ATOM 656 O O . ILE A 1 83 ? 9.704 5.650 4.125 1.00 76.56 83 ILE A O 1
ATOM 660 N N . LEU A 1 84 ? 8.865 6.138 6.154 1.00 77.69 84 LEU A N 1
ATOM 661 C CA . LEU A 1 84 ? 9.986 6.982 6.576 1.00 77.69 84 LEU A CA 1
ATOM 662 C C . LEU A 1 84 ? 11.247 6.168 6.882 1.00 77.69 84 LEU A C 1
ATOM 664 O O . LEU A 1 84 ? 12.326 6.587 6.470 1.00 77.69 84 LEU A O 1
ATOM 668 N N . LYS A 1 85 ? 11.099 5.004 7.526 1.00 84.25 85 LYS A N 1
ATOM 669 C CA . LYS A 1 85 ? 12.193 4.061 7.810 1.00 84.25 85 LYS A CA 1
ATOM 670 C C . LYS A 1 85 ? 12.755 3.398 6.547 1.00 84.25 85 LYS A C 1
ATOM 672 O O . LYS A 1 85 ? 13.893 2.946 6.552 1.00 84.25 85 LYS A O 1
ATOM 677 N N . GLN A 1 86 ? 11.978 3.344 5.466 1.00 85.38 86 GLN A N 1
ATOM 678 C CA . GLN A 1 86 ? 12.442 2.826 4.182 1.00 85.38 86 GLN A CA 1
ATOM 679 C C . GLN A 1 86 ? 13.412 3.782 3.485 1.00 85.38 86 GLN A C 1
ATOM 681 O O . GLN A 1 86 ? 13.161 4.987 3.331 1.00 85.38 86 GLN A O 1
ATOM 686 N N . ASP A 1 87 ? 14.467 3.189 2.942 1.00 90.81 87 ASP A N 1
ATOM 687 C CA . ASP A 1 87 ? 15.462 3.834 2.107 1.00 90.81 87 ASP A CA 1
ATOM 688 C C . ASP A 1 87 ? 14.836 4.448 0.836 1.00 90.81 87 ASP A C 1
ATOM 690 O O . ASP A 1 87 ? 13.832 3.981 0.274 1.00 90.81 87 ASP A O 1
ATOM 694 N N . LYS A 1 88 ? 15.441 5.546 0.359 1.00 90.62 88 LYS A N 1
ATOM 695 C CA . LYS A 1 88 ? 15.008 6.247 -0.862 1.00 90.62 88 LYS A CA 1
ATOM 696 C C . LYS A 1 88 ? 14.880 5.301 -2.079 1.00 90.62 88 LYS A C 1
ATOM 698 O O . LYS A 1 88 ? 13.871 5.432 -2.788 1.00 90.62 88 LYS A O 1
ATOM 703 N N . PRO A 1 89 ? 15.826 4.374 -2.360 1.00 93.50 89 PRO A N 1
ATOM 704 C CA . PRO A 1 89 ? 15.688 3.451 -3.485 1.00 93.50 89 PRO A CA 1
ATOM 705 C C . PRO A 1 89 ? 14.500 2.493 -3.344 1.00 93.50 89 PRO A C 1
ATOM 707 O O . PRO A 1 89 ? 13.717 2.379 -4.293 1.00 93.50 89 PRO A O 1
ATOM 710 N N . THR A 1 90 ? 14.281 1.874 -2.181 1.00 91.56 90 THR A N 1
ATOM 711 C CA . THR A 1 90 ? 13.106 1.011 -1.950 1.00 91.56 90 THR A CA 1
ATOM 712 C C . THR A 1 90 ? 11.796 1.756 -2.163 1.00 91.56 90 THR A C 1
ATOM 714 O O . THR A 1 90 ? 10.915 1.261 -2.872 1.00 91.56 90 THR A O 1
ATOM 717 N N . ARG A 1 91 ? 11.681 2.993 -1.665 1.00 90.81 91 ARG A N 1
ATOM 718 C CA . ARG A 1 91 ? 10.477 3.815 -1.863 1.00 90.81 91 ARG A CA 1
ATOM 719 C C . ARG A 1 91 ? 10.198 4.090 -3.343 1.00 90.81 91 ARG A C 1
ATOM 721 O O . ARG A 1 91 ? 9.048 4.025 -3.786 1.00 90.81 91 ARG A O 1
ATOM 728 N N . LYS A 1 92 ? 11.241 4.383 -4.131 1.00 92.94 92 LYS A N 1
ATOM 729 C CA . LYS A 1 92 ? 11.128 4.560 -5.591 1.00 92.94 92 LYS A CA 1
ATOM 730 C C . LYS A 1 92 ? 10.697 3.258 -6.274 1.00 92.94 92 LYS A C 1
ATOM 732 O O . LYS A 1 92 ? 9.767 3.289 -7.082 1.00 92.94 92 LYS A O 1
ATOM 737 N N . ARG A 1 93 ? 11.316 2.126 -5.916 1.00 93.75 93 ARG A N 1
ATOM 738 C CA . ARG A 1 93 ? 10.994 0.792 -6.452 1.00 93.75 93 ARG A CA 1
ATOM 739 C C . ARG A 1 93 ? 9.531 0.432 -6.192 1.00 93.75 93 ARG A C 1
ATOM 741 O O . ARG A 1 93 ? 8.813 0.117 -7.136 1.00 93.75 93 ARG A O 1
ATOM 748 N N . MET A 1 94 ? 9.049 0.588 -4.958 1.00 93.19 94 MET A N 1
ATOM 749 C CA . MET A 1 94 ? 7.654 0.306 -4.594 1.00 93.19 94 MET A CA 1
ATOM 750 C C . MET A 1 94 ? 6.655 1.160 -5.380 1.00 93.19 94 MET A C 1
ATOM 752 O O . MET A 1 94 ? 5.694 0.625 -5.931 1.00 93.19 94 MET A O 1
ATOM 756 N N . LYS A 1 95 ? 6.893 2.475 -5.506 1.00 92.81 95 LYS A N 1
ATOM 757 C CA . LYS A 1 95 ? 6.029 3.361 -6.310 1.00 92.81 95 LYS A CA 1
ATOM 758 C C . LYS A 1 95 ? 5.961 2.920 -7.775 1.00 92.81 95 LYS A C 1
ATOM 760 O O . LYS A 1 95 ? 4.885 2.939 -8.376 1.00 92.81 95 LYS A O 1
ATOM 765 N N . GLN A 1 96 ? 7.089 2.507 -8.354 1.00 95.06 96 GLN A N 1
ATOM 766 C CA . GLN A 1 96 ? 7.124 1.988 -9.721 1.00 95.06 96 GLN A CA 1
ATOM 767 C C . GLN A 1 96 ? 6.366 0.662 -9.851 1.00 95.06 96 GLN A C 1
ATOM 769 O O . GLN A 1 96 ? 5.566 0.519 -10.777 1.00 95.06 96 GLN A O 1
ATOM 774 N N . THR A 1 97 ? 6.566 -0.275 -8.921 1.00 95.25 97 THR A N 1
ATOM 775 C CA . THR A 1 97 ? 5.847 -1.558 -8.886 1.00 95.25 97 THR A CA 1
ATOM 776 C C . THR A 1 97 ? 4.342 -1.344 -8.766 1.00 95.25 97 THR A C 1
ATOM 778 O O . THR A 1 97 ? 3.584 -1.911 -9.549 1.00 95.25 97 THR A O 1
ATOM 781 N N . LEU A 1 98 ? 3.901 -0.442 -7.883 1.00 94.69 98 LEU A N 1
ATOM 782 C CA . LEU A 1 98 ? 2.488 -0.095 -7.729 1.00 94.69 98 LEU A CA 1
ATOM 783 C C . LEU A 1 98 ? 1.898 0.472 -9.028 1.00 94.69 98 LEU A C 1
ATOM 785 O O . LEU A 1 98 ? 0.812 0.075 -9.447 1.00 94.69 98 LEU A O 1
ATOM 789 N N . LYS A 1 99 ? 2.626 1.366 -9.712 1.00 94.81 99 LYS A N 1
ATOM 790 C CA . LYS A 1 99 ? 2.198 1.920 -11.006 1.00 94.81 99 LYS A CA 1
ATOM 791 C C . LYS A 1 99 ? 2.068 0.834 -12.083 1.00 94.81 99 LYS A C 1
ATOM 793 O O . LYS A 1 99 ? 1.140 0.898 -12.886 1.00 94.81 99 LYS A O 1
ATOM 798 N N . LYS A 1 100 ? 2.978 -0.147 -12.111 1.00 93.81 100 LYS A N 1
ATOM 799 C CA . LYS A 1 100 ? 2.921 -1.292 -13.038 1.00 93.81 100 LYS A CA 1
ATOM 800 C C . LYS A 1 100 ? 1.741 -2.213 -12.722 1.00 93.81 100 LYS A C 1
ATOM 802 O O . LYS A 1 100 ? 0.975 -2.515 -13.629 1.00 93.81 100 LYS A O 1
ATOM 807 N N . SER A 1 101 ? 1.554 -2.577 -11.453 1.00 94.50 101 SER A N 1
ATOM 808 C CA . SER A 1 101 ? 0.444 -3.424 -10.998 1.00 94.50 101 SER A CA 1
ATOM 809 C C . SER A 1 101 ? -0.919 -2.817 -11.355 1.00 94.50 101 SER A C 1
ATOM 811 O O . SER A 1 101 ? -1.729 -3.467 -12.008 1.00 94.50 101 SER A O 1
ATOM 813 N N . LYS A 1 102 ? -1.133 -1.520 -11.086 1.00 95.50 102 LYS A N 1
ATOM 814 C CA . LYS A 1 102 ? -2.374 -0.821 -11.474 1.00 95.50 102 LYS A CA 1
ATOM 815 C C . LYS A 1 102 ? -2.644 -0.859 -12.980 1.00 95.50 102 LYS A C 1
ATOM 817 O O . LYS A 1 102 ? -3.786 -1.015 -13.398 1.00 95.50 102 LYS A O 1
ATOM 822 N N . LYS A 1 103 ? -1.605 -0.708 -13.808 1.00 94.75 103 LYS A N 1
ATOM 823 C CA . LYS A 1 103 ? -1.748 -0.817 -15.267 1.00 94.75 103 LYS A CA 1
ATOM 824 C C . LYS A 1 103 ? -2.114 -2.232 -15.700 1.00 94.75 103 LYS A C 1
ATOM 826 O O . LYS A 1 103 ? -2.976 -2.369 -16.559 1.00 94.75 103 LYS A O 1
ATOM 831 N N . LEU A 1 104 ? -1.473 -3.238 -15.105 1.00 93.81 104 LEU A N 1
ATOM 832 C CA . LEU A 1 104 ? -1.737 -4.646 -15.385 1.00 93.81 104 LEU A CA 1
ATOM 833 C C . LEU A 1 104 ? -3.193 -5.003 -15.067 1.00 93.81 104 LEU A C 1
ATOM 835 O O . LEU A 1 104 ? -3.884 -5.538 -15.926 1.00 93.81 104 LEU A O 1
ATOM 839 N N . LEU A 1 105 ? -3.673 -4.613 -13.882 1.00 95.62 105 LEU A N 1
ATOM 840 C CA . LEU A 1 105 ? -5.067 -4.805 -13.468 1.00 95.62 105 LEU A CA 1
ATOM 841 C C . LEU A 1 105 ? -6.051 -4.107 -14.416 1.00 95.62 105 LEU A C 1
ATOM 843 O O . LEU A 1 105 ? -7.091 -4.659 -14.751 1.00 95.62 105 LEU A O 1
ATOM 847 N N . ALA A 1 106 ? -5.692 -2.924 -14.920 1.00 95.75 106 ALA A N 1
ATOM 848 C CA . ALA A 1 106 ? -6.482 -2.196 -15.910 1.00 95.75 106 ALA A CA 1
ATOM 849 C C . ALA A 1 106 ? -6.318 -2.714 -17.356 1.00 95.75 106 ALA A C 1
ATOM 851 O O . ALA A 1 106 ? -6.766 -2.037 -18.282 1.00 95.75 106 ALA A O 1
ATOM 852 N N . LYS A 1 107 ? -5.625 -3.844 -17.579 1.00 93.88 107 LYS A N 1
ATOM 853 C CA . LYS A 1 107 ? -5.286 -4.399 -18.907 1.00 93.88 107 LYS A CA 1
ATOM 854 C C . LYS A 1 107 ? -4.596 -3.389 -19.844 1.00 93.88 107 LYS A C 1
ATOM 856 O O . LYS A 1 107 ? -4.662 -3.497 -21.066 1.00 93.88 107 LYS A O 1
ATOM 861 N N . LYS A 1 108 ? -3.912 -2.387 -19.280 1.00 92.62 108 LYS A N 1
ATOM 862 C CA . LYS A 1 108 ? -3.168 -1.366 -20.028 1.00 92.62 108 LYS A CA 1
ATOM 863 C C . LYS A 1 108 ? -1.733 -1.835 -20.275 1.00 92.62 108 LYS A C 1
ATOM 865 O O . LYS A 1 108 ? -1.125 -2.447 -19.394 1.00 92.62 108 LYS A O 1
ATOM 870 N N . PRO A 1 109 ? -1.124 -1.474 -21.416 1.00 89.94 109 PRO A N 1
ATOM 871 C CA . PRO A 1 109 ? 0.246 -1.866 -21.709 1.00 89.94 109 PRO A CA 1
ATOM 872 C C . PRO A 1 109 ? 1.231 -1.276 -20.684 1.00 89.94 109 PRO A C 1
ATOM 874 O O . PRO A 1 109 ? 1.217 -0.076 -20.368 1.00 89.94 109 PRO A O 1
ATOM 877 N N . LEU A 1 110 ? 2.112 -2.137 -20.162 1.00 88.25 110 LEU A N 1
ATOM 878 C CA . LEU A 1 110 ? 3.127 -1.771 -19.167 1.00 88.25 110 LEU A CA 1
ATOM 879 C C . LEU A 1 110 ? 4.131 -0.754 -19.730 1.00 88.25 110 LEU A C 1
ATOM 881 O O . LEU A 1 110 ? 4.502 0.208 -19.048 1.00 88.25 110 LEU A O 1
ATOM 885 N N . VAL A 1 111 ? 4.515 -0.942 -20.992 1.00 88.69 111 VAL A N 1
ATOM 886 C CA . VAL A 1 111 ? 5.471 -0.119 -21.739 1.00 88.69 111 VAL A CA 1
ATOM 887 C C . VAL A 1 111 ? 4.749 0.566 -22.901 1.00 88.69 111 VAL A C 1
ATOM 889 O O . VAL A 1 111 ? 3.826 0.006 -23.484 1.00 88.69 111 VAL A O 1
ATOM 892 N N . SER A 1 112 ? 5.141 1.796 -23.240 1.00 89.12 112 SER A N 1
ATOM 893 C CA . SER A 1 112 ? 4.542 2.505 -24.374 1.00 89.12 112 SER A CA 1
ATOM 894 C C . SER A 1 112 ? 4.912 1.842 -25.704 1.00 89.12 112 SER A C 1
ATOM 896 O O . SER A 1 112 ? 6.056 1.436 -25.916 1.00 89.12 112 SER A O 1
ATOM 898 N N . ARG A 1 113 ? 3.960 1.806 -26.645 1.00 90.44 113 ARG A N 1
ATOM 899 C CA . ARG A 1 113 ? 4.155 1.214 -27.979 1.00 90.44 113 ARG A CA 1
ATOM 900 C C . ARG A 1 113 ? 5.356 1.817 -28.715 1.00 90.44 113 ARG A C 1
ATOM 902 O O . ARG A 1 113 ? 6.150 1.081 -29.284 1.00 90.44 113 ARG A O 1
ATOM 909 N N . ARG A 1 114 ? 5.553 3.141 -28.627 1.00 92.12 114 ARG A N 1
ATOM 910 C CA . ARG A 1 114 ? 6.713 3.836 -29.222 1.00 92.12 114 ARG A CA 1
ATOM 911 C C . ARG A 1 114 ? 8.048 3.296 -28.704 1.00 92.12 114 ARG A C 1
ATOM 913 O O . ARG A 1 114 ? 8.970 3.112 -29.491 1.00 92.12 114 ARG A O 1
ATOM 920 N N . ARG A 1 115 ? 8.155 3.030 -27.397 1.00 92.25 115 ARG A N 1
ATOM 921 C CA . ARG A 1 115 ? 9.384 2.491 -26.798 1.00 92.25 115 ARG A CA 1
ATOM 922 C C . ARG A 1 115 ? 9.644 1.061 -27.263 1.00 92.25 115 ARG A C 1
ATOM 924 O O . ARG A 1 115 ? 10.778 0.756 -27.604 1.00 92.25 115 ARG A O 1
ATOM 931 N N . VAL A 1 116 ? 8.598 0.238 -27.351 1.00 92.44 116 VAL A N 1
ATOM 932 C CA . VAL A 1 116 ? 8.691 -1.124 -27.904 1.00 92.44 116 VAL A CA 1
ATOM 933 C C . VAL A 1 116 ? 9.170 -1.090 -29.356 1.00 92.44 116 VAL A C 1
ATOM 935 O O . VAL A 1 116 ? 10.083 -1.824 -29.708 1.00 92.44 116 VAL A O 1
ATOM 938 N N . VAL A 1 117 ? 8.614 -0.206 -30.192 1.00 93.81 117 VAL A N 1
ATOM 939 C CA . VAL A 1 117 ? 9.036 -0.065 -31.597 1.00 93.81 117 VAL A CA 1
ATOM 940 C C . VAL A 1 117 ? 10.495 0.382 -31.702 1.00 93.81 117 VAL A C 1
ATOM 942 O O . VAL A 1 117 ? 11.245 -0.212 -32.469 1.00 93.81 117 VAL A O 1
ATOM 945 N N . LYS A 1 118 ? 10.925 1.379 -30.915 1.00 94.25 118 LYS A N 1
ATOM 946 C CA . LYS A 1 118 ? 12.335 1.810 -30.889 1.00 94.25 118 LYS A CA 1
ATOM 947 C C . LYS A 1 118 ? 13.272 0.669 -30.485 1.00 94.25 118 LYS A C 1
ATOM 949 O O . LYS A 1 118 ? 14.270 0.451 -31.155 1.00 94.25 118 LYS A O 1
ATOM 954 N N . GLN A 1 119 ? 12.931 -0.080 -29.434 1.00 91.94 119 GLN A N 1
ATOM 955 C CA . GLN A 1 119 ? 13.728 -1.228 -28.989 1.00 91.94 119 GLN A CA 1
ATOM 956 C C . GLN A 1 119 ? 13.791 -2.330 -30.048 1.00 91.94 119 GLN A C 1
ATOM 958 O O . GLN A 1 119 ? 14.865 -2.857 -30.302 1.00 91.94 119 GLN A O 1
ATOM 963 N N . ARG A 1 120 ? 12.667 -2.638 -30.705 1.00 90.88 120 ARG A N 1
ATOM 964 C CA . ARG A 1 120 ? 12.637 -3.611 -31.805 1.00 90.88 120 ARG A CA 1
ATOM 965 C C . ARG A 1 120 ? 13.546 -3.200 -32.959 1.00 90.88 120 ARG A C 1
ATOM 967 O O . ARG A 1 120 ? 14.247 -4.056 -33.470 1.00 90.88 120 ARG A O 1
ATOM 974 N N . LYS A 1 121 ? 13.560 -1.916 -33.340 1.00 92.75 121 LYS A N 1
ATOM 975 C CA . LYS A 1 121 ? 14.476 -1.414 -34.378 1.00 92.75 121 LYS A CA 1
ATOM 976 C C . LYS A 1 121 ? 15.939 -1.631 -33.990 1.00 92.75 121 LYS A C 1
ATOM 978 O O . LYS A 1 121 ? 16.652 -2.270 -34.740 1.00 92.75 121 LYS A O 1
ATOM 983 N N . ILE A 1 122 ? 16.329 -1.217 -32.781 1.00 91.62 122 ILE A N 1
ATOM 984 C CA . ILE A 1 122 ? 17.703 -1.396 -32.279 1.00 91.62 122 ILE A CA 1
ATOM 985 C C . ILE A 1 122 ? 18.123 -2.873 -32.314 1.00 91.62 122 ILE A C 1
ATOM 987 O O . ILE A 1 122 ? 19.196 -3.190 -32.804 1.00 91.62 122 ILE A O 1
ATOM 991 N N . ILE A 1 123 ? 17.268 -3.782 -31.832 1.00 89.06 123 ILE A N 1
ATOM 992 C CA . ILE A 1 123 ? 17.560 -5.225 -31.830 1.00 89.06 123 ILE A CA 1
ATOM 993 C C . ILE A 1 123 ? 17.718 -5.763 -33.259 1.00 89.06 123 ILE A C 1
ATOM 995 O O . ILE A 1 123 ? 18.625 -6.546 -33.520 1.00 89.06 123 ILE A O 1
ATOM 999 N N . LEU A 1 124 ? 16.842 -5.351 -34.182 1.00 88.94 124 LEU A N 1
ATOM 1000 C CA . LEU A 1 124 ? 16.922 -5.760 -35.585 1.00 88.94 124 LEU A CA 1
ATOM 1001 C C . LEU A 1 124 ? 18.195 -5.248 -36.260 1.00 88.94 124 LEU A C 1
ATOM 1003 O O . LEU A 1 124 ? 18.796 -5.987 -37.030 1.00 88.94 124 LEU A O 1
ATOM 1007 N N . ASP A 1 125 ? 18.602 -4.015 -35.973 1.00 82.25 125 ASP A N 1
ATOM 1008 C CA . ASP A 1 125 ? 19.817 -3.432 -36.536 1.00 82.25 125 ASP A CA 1
ATOM 1009 C C . ASP A 1 125 ? 21.071 -4.115 -35.960 1.00 82.25 125 ASP A C 1
ATOM 1011 O O . ASP A 1 125 ? 21.963 -4.481 -36.720 1.00 82.25 125 ASP A O 1
ATOM 1015 N N . GLN A 1 126 ? 21.095 -4.426 -34.658 1.00 79.44 126 GLN A N 1
ATOM 1016 C CA . GLN A 1 126 ? 22.167 -5.217 -34.037 1.00 79.44 126 GLN A CA 1
ATOM 1017 C C . GLN A 1 126 ? 22.277 -6.622 -34.654 1.00 79.44 126 GLN A C 1
ATOM 1019 O O . GLN A 1 126 ? 23.368 -7.092 -34.954 1.00 79.44 126 GLN A O 1
ATOM 1024 N N . GLY A 1 127 ? 21.139 -7.284 -34.890 1.00 76.06 127 GLY A N 1
ATOM 1025 C CA . GLY A 1 127 ? 21.102 -8.596 -35.536 1.00 76.06 127 GLY A CA 1
ATOM 1026 C C . GLY A 1 127 ? 21.501 -8.580 -37.016 1.00 76.06 127 GLY A C 1
ATOM 1027 O O . GLY A 1 127 ? 21.794 -9.638 -37.559 1.00 76.06 127 GLY A O 1
ATOM 1028 N N . LYS A 1 128 ? 21.505 -7.414 -37.678 1.00 72.19 128 LYS A N 1
AT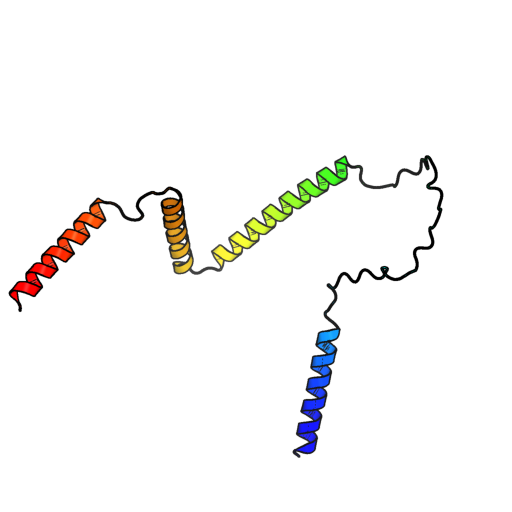OM 1029 C CA . LYS A 1 128 ? 22.072 -7.254 -39.026 1.00 72.19 128 LYS A CA 1
ATOM 1030 C C . LYS A 1 128 ? 23.584 -7.081 -38.979 1.00 72.19 128 LYS A C 1
ATOM 1032 O O . LYS A 1 128 ? 24.249 -7.693 -39.796 1.00 72.19 128 LYS A O 1
ATOM 1037 N N . ILE A 1 129 ? 24.100 -6.293 -38.032 1.00 64.50 129 ILE A N 1
ATOM 1038 C CA . ILE A 1 129 ? 25.548 -6.097 -37.841 1.00 64.50 129 ILE A CA 1
ATOM 1039 C C . ILE A 1 129 ? 26.218 -7.447 -37.563 1.00 64.50 129 ILE A C 1
ATOM 1041 O O . ILE A 1 129 ? 27.091 -7.859 -38.312 1.00 64.50 129 ILE A O 1
ATOM 1045 N N . ASN A 1 130 ? 25.695 -8.211 -36.602 1.00 64.62 130 ASN A N 1
ATOM 1046 C CA . ASN A 1 130 ? 26.258 -9.517 -36.251 1.00 64.62 130 ASN A CA 1
ATOM 1047 C C . ASN A 1 130 ? 26.205 -10.560 -37.389 1.00 64.62 130 ASN A C 1
ATOM 1049 O O . ASN A 1 130 ? 26.891 -11.560 -37.302 1.00 64.62 130 ASN A O 1
ATOM 1053 N N . LYS A 1 131 ? 25.377 -10.367 -38.427 1.00 61.06 131 LYS A N 1
ATOM 1054 C CA . LYS A 1 131 ? 25.313 -11.255 -39.606 1.00 61.06 131 LYS A CA 1
ATOM 1055 C C . LYS A 1 131 ? 26.283 -10.869 -40.725 1.00 61.06 131 LYS A C 1
ATOM 1057 O O . LYS A 1 131 ? 26.360 -11.587 -41.711 1.00 61.06 131 LYS A O 1
ATOM 1062 N N . VAL A 1 132 ? 26.892 -9.689 -40.638 1.00 59.19 132 VAL A N 1
ATOM 1063 C CA . VAL A 1 132 ? 27.908 -9.206 -41.587 1.00 59.19 132 VAL A CA 1
ATOM 1064 C C . VAL A 1 132 ? 29.312 -9.555 -41.088 1.00 59.19 132 VAL A C 1
ATOM 1066 O O . VAL A 1 132 ? 30.222 -9.681 -41.899 1.00 59.19 132 VAL A O 1
ATOM 1069 N N . ASP A 1 133 ? 29.460 -9.731 -39.773 1.00 53.88 133 ASP A N 1
ATOM 1070 C CA . ASP A 1 133 ? 30.722 -10.065 -39.107 1.00 53.88 133 ASP A CA 1
ATOM 1071 C C . ASP A 1 133 ? 30.941 -11.590 -38.906 1.00 53.88 133 ASP A C 1
ATOM 1073 O O . ASP A 1 133 ? 31.994 -11.973 -38.396 1.00 53.88 133 ASP A O 1
ATOM 1077 N N . ASP A 1 134 ? 29.980 -12.435 -39.315 1.00 50.00 134 ASP A N 1
ATOM 1078 C CA . ASP A 1 134 ? 30.056 -13.914 -39.392 1.00 50.00 134 ASP A CA 1
ATOM 1079 C C . ASP A 1 134 ? 30.185 -14.367 -40.861 1.00 50.00 134 ASP A C 1
ATOM 1081 O O . ASP A 1 134 ? 30.970 -15.306 -41.137 1.00 50.00 134 ASP A O 1
#

pLDDT: mean 76.75, std 16.32, range [48.0, 95.75]

Foldseek 3Di:
DVVVVVVVVVVVVVVVVVVVVVPPPPDPPPPPDDDPCPVPPPPPPPDPVPPPPDQDPVRVVVVVVVVVVVVVVVVVVVVVVVLVVDDPVVNVVVVLVVVQVVCVVVVHDSDDPVVVVVVVVVVVVVVVVVVVVD

Sequence (134 aa):
MLLLKGLLVIILFVLISLGNKAFSQNKGELIGSNRPVFSQNYKLPGNSSNKFEGLTNKDIEKQEHQNSKEQEKAKKEILKSHILKQDKPTRKRMKQTLKKSKKLLAKKPLVSRRRVVKQRKIILDQGKINKVDD

Radius of gyration: 33.94 Å; chains: 1; bounding box: 75×41×79 Å